Protein AF-A0AAD6TNG4-F1 (afdb_monomer_lite)

Structure (mmCIF, N/CA/C/O backbone):
data_AF-A0AAD6TNG4-F1
#
_entry.id   AF-A0AAD6TNG4-F1
#
loop_
_atom_site.group_PDB
_atom_site.id
_atom_site.type_symbol
_atom_site.label_atom_id
_atom_site.label_alt_id
_atom_site.label_comp_id
_atom_site.label_asym_id
_atom_site.label_entity_id
_atom_site.label_seq_id
_atom_site.pdbx_PDB_ins_code
_atom_site.Cartn_x
_atom_site.Cartn_y
_atom_site.Cartn_z
_atom_site.occupancy
_atom_site.B_iso_or_equiv
_atom_site.auth_seq_id
_atom_site.auth_comp_id
_atom_site.auth_asym_id
_atom_site.auth_atom_id
_atom_site.pdbx_PDB_model_num
ATOM 1 N N . MET A 1 1 ? -16.501 7.389 38.520 1.00 39.22 1 MET A N 1
ATOM 2 C CA . MET A 1 1 ? -16.398 6.886 37.133 1.00 39.22 1 MET A CA 1
ATOM 3 C C . MET A 1 1 ? -14.937 6.951 36.723 1.00 39.22 1 MET A C 1
ATOM 5 O O . MET A 1 1 ? -14.403 8.045 36.620 1.00 39.22 1 MET A O 1
ATOM 9 N N . SER A 1 2 ? -14.264 5.804 36.611 1.00 38.22 2 SER A N 1
ATOM 10 C CA . SER A 1 2 ? -12.860 5.753 36.186 1.00 38.22 2 SER A CA 1
ATOM 11 C C . SER A 1 2 ? -12.826 5.857 34.663 1.00 38.22 2 SER A C 1
ATOM 13 O O . SER A 1 2 ? -13.206 4.913 33.976 1.00 38.22 2 SER A O 1
ATOM 15 N N . VAL A 1 3 ? -12.473 7.031 34.136 1.00 47.00 3 VAL A N 1
ATOM 16 C CA . VAL A 1 3 ? -12.247 7.223 32.699 1.00 47.00 3 VAL A CA 1
ATOM 17 C C . VAL A 1 3 ? -10.827 6.763 32.422 1.00 47.00 3 VAL A C 1
ATOM 19 O O . VAL A 1 3 ? -9.864 7.453 32.756 1.00 47.00 3 VAL A O 1
ATOM 22 N N . THR A 1 4 ? -10.681 5.562 31.875 1.00 55.81 4 THR A N 1
ATOM 23 C CA . THR A 1 4 ? -9.362 5.035 31.530 1.00 55.81 4 THR A CA 1
ATOM 24 C C . THR A 1 4 ? -9.048 5.408 30.084 1.00 55.81 4 THR A C 1
ATOM 26 O O . THR A 1 4 ? -9.765 5.032 29.158 1.00 55.81 4 THR A O 1
ATOM 29 N N . ASN A 1 5 ? -8.004 6.219 29.910 1.00 53.91 5 ASN A N 1
ATOM 30 C CA . ASN A 1 5 ? -7.545 6.701 28.612 1.00 53.91 5 ASN A CA 1
ATOM 31 C C . ASN A 1 5 ? -6.558 5.704 28.007 1.00 53.91 5 ASN A C 1
ATOM 33 O O . ASN A 1 5 ? -5.586 5.328 28.665 1.00 53.91 5 ASN A O 1
ATOM 37 N N . TYR A 1 6 ? -6.767 5.328 26.745 1.00 54.84 6 TYR A N 1
ATOM 38 C CA . TYR A 1 6 ? -5.900 4.376 26.050 1.00 54.84 6 TYR A CA 1
ATOM 39 C C . TYR A 1 6 ? -5.302 4.976 24.780 1.00 54.84 6 TYR A C 1
ATOM 41 O O . TYR A 1 6 ? -5.969 5.683 24.019 1.00 54.84 6 TYR A O 1
ATOM 49 N N . LYS A 1 7 ? -4.022 4.662 24.555 1.00 70.12 7 LYS A N 1
ATOM 50 C CA . LYS A 1 7 ? -3.291 4.938 23.315 1.00 70.12 7 LYS A CA 1
ATOM 51 C C . LYS A 1 7 ? -3.044 3.615 22.614 1.00 70.12 7 LYS A C 1
ATOM 53 O O . LYS A 1 7 ? -2.594 2.662 23.246 1.00 70.12 7 LYS A O 1
ATOM 58 N N . SER A 1 8 ? -3.332 3.562 21.322 1.00 57.72 8 SER A N 1
ATOM 59 C CA . SER A 1 8 ? -3.193 2.341 20.530 1.00 57.72 8 SER A CA 1
ATOM 60 C C . SER A 1 8 ? -2.109 2.529 19.468 1.00 57.72 8 SER A C 1
ATOM 62 O O . SER A 1 8 ? -2.035 3.576 18.827 1.00 57.72 8 SER A O 1
ATOM 64 N N . ALA A 1 9 ? -1.212 1.554 19.325 1.00 58.50 9 ALA A N 1
ATOM 65 C CA . ALA A 1 9 ? -0.099 1.613 18.382 1.00 58.50 9 ALA A CA 1
ATOM 66 C C . ALA A 1 9 ? -0.053 0.337 17.541 1.00 58.50 9 ALA A C 1
ATOM 68 O O . ALA A 1 9 ? -0.145 -0.762 18.086 1.00 58.50 9 ALA A O 1
ATOM 69 N N . ALA A 1 10 ? 0.097 0.483 16.223 1.00 54.69 10 ALA A N 1
ATOM 70 C CA . ALA A 1 10 ? 0.160 -0.649 15.302 1.00 54.69 10 ALA A CA 1
ATOM 71 C C . ALA A 1 10 ? 1.422 -0.636 14.427 1.00 54.69 10 ALA A C 1
ATOM 73 O O . ALA A 1 10 ? 1.763 0.364 13.785 1.00 54.69 10 ALA A O 1
ATOM 74 N N . PHE A 1 11 ? 2.067 -1.801 14.374 1.00 49.06 11 PHE A N 1
ATOM 75 C CA . PHE A 1 11 ? 3.151 -2.171 13.458 1.00 49.06 11 PHE A CA 1
ATOM 76 C C . PHE A 1 11 ? 2.574 -2.704 12.126 1.00 49.06 11 PHE A C 1
ATOM 78 O O . PHE A 1 11 ? 1.352 -2.810 12.024 1.00 49.06 11 PHE A O 1
ATOM 85 N N . PRO A 1 12 ? 3.381 -2.965 11.069 1.00 51.78 12 PRO A N 1
ATOM 86 C CA . PRO A 1 12 ? 2.904 -3.247 9.704 1.00 51.78 12 PRO A CA 1
ATOM 87 C C . PRO A 1 12 ? 1.700 -4.191 9.613 1.00 51.78 12 PRO A C 1
ATOM 89 O O . PRO A 1 12 ? 0.722 -3.835 8.960 1.00 51.78 12 PRO A O 1
ATOM 92 N N . ASP A 1 13 ? 1.719 -5.291 10.361 1.00 55.28 13 ASP A N 1
ATOM 93 C CA . ASP A 1 13 ? 0.676 -6.324 10.335 1.00 55.28 13 ASP A CA 1
ATOM 94 C C . ASP A 1 13 ? -0.583 -5.946 11.138 1.00 55.28 13 ASP A C 1
ATOM 96 O O . ASP A 1 13 ? -1.670 -6.462 10.897 1.00 55.28 13 ASP A O 1
ATOM 100 N N . GLY A 1 14 ? -0.463 -4.996 12.070 1.00 54.69 14 GLY A N 1
ATOM 101 C CA . GLY A 1 14 ? -1.530 -4.555 12.973 1.00 54.69 14 GLY A CA 1
ATOM 102 C C . GLY A 1 14 ? -2.405 -3.412 12.440 1.00 54.69 14 GLY A C 1
ATOM 103 O O . GLY A 1 14 ? -3.406 -3.059 13.060 1.00 54.69 14 GLY A O 1
ATOM 104 N N . ARG A 1 15 ? -2.035 -2.776 11.321 1.00 61.47 15 ARG A N 1
ATOM 105 C CA . ARG A 1 15 ? -2.649 -1.498 10.898 1.00 61.47 15 ARG A CA 1
ATOM 106 C C . ARG A 1 15 ? -4.055 -1.610 10.369 1.00 61.47 15 ARG A C 1
ATOM 108 O O . ARG A 1 15 ? -4.832 -0.700 10.609 1.00 61.47 15 ARG A O 1
ATOM 115 N N . ARG A 1 16 ? -4.386 -2.687 9.657 1.00 65.75 16 ARG A N 1
ATOM 116 C CA . ARG A 1 16 ? -5.765 -2.897 9.191 1.00 65.75 16 ARG A CA 1
ATOM 117 C C . ARG A 1 16 ? -6.718 -3.087 10.363 1.00 65.75 16 ARG A C 1
ATOM 119 O O . ARG A 1 16 ? -7.873 -2.697 10.284 1.00 65.75 16 ARG A O 1
ATOM 126 N N . TYR A 1 17 ? -6.206 -3.629 11.462 1.00 68.50 17 TYR A N 1
ATOM 127 C CA . TYR A 1 17 ? -6.987 -3.869 12.660 1.00 68.50 17 TYR A CA 1
ATOM 128 C C . TYR A 1 17 ? -7.166 -2.611 13.509 1.00 68.50 17 TYR A C 1
ATOM 130 O O . TYR A 1 17 ? -8.167 -2.504 14.201 1.00 68.50 17 TYR A O 1
ATOM 138 N N . LEU A 1 18 ? -6.250 -1.637 13.455 1.00 72.31 18 LEU A N 1
ATOM 139 C CA . LEU A 1 18 ? -6.320 -0.463 14.331 1.00 72.31 18 LEU A CA 1
ATOM 140 C C . LEU A 1 18 ? -7.588 0.394 14.109 1.00 72.31 18 LEU A C 1
ATOM 142 O O . LEU A 1 18 ? -8.253 0.696 15.099 1.00 72.31 18 LEU A O 1
ATOM 146 N N . PRO A 1 19 ? -8.001 0.733 12.868 1.00 68.94 19 PRO A N 1
ATOM 147 C CA . PRO A 1 19 ? -9.277 1.409 12.621 1.00 68.94 19 PRO A CA 1
ATOM 148 C C . PRO A 1 19 ? -10.498 0.548 12.974 1.00 68.94 19 PRO A C 1
ATOM 150 O O . PRO A 1 19 ? -11.510 1.075 13.434 1.00 68.94 19 PRO A O 1
ATOM 153 N N . VAL A 1 20 ? -10.403 -0.777 12.808 1.00 77.88 20 VAL A N 1
ATOM 154 C CA . VAL A 1 20 ? -11.474 -1.722 13.177 1.00 77.88 20 VAL A CA 1
ATOM 155 C C . VAL A 1 20 ? -11.650 -1.772 14.697 1.00 77.88 20 VAL A C 1
ATOM 157 O O . VAL A 1 20 ? -12.762 -1.686 15.200 1.00 77.88 20 VAL A O 1
ATOM 160 N N . PHE A 1 21 ? -10.555 -1.829 15.454 1.00 73.88 21 PHE A N 1
ATOM 161 C CA . PHE A 1 21 ? -10.603 -1.761 16.912 1.00 73.88 21 PHE A CA 1
ATOM 162 C C . PHE A 1 21 ? -11.050 -0.382 17.402 1.00 73.88 21 PHE A C 1
ATOM 164 O O . PHE A 1 21 ? -11.814 -0.301 18.358 1.00 73.88 21 PHE A O 1
ATOM 171 N N . GLY A 1 22 ? -10.630 0.699 16.738 1.00 76.88 22 GLY A N 1
ATOM 172 C CA . GLY A 1 22 ? -11.077 2.052 17.067 1.00 76.88 22 GLY A CA 1
ATOM 173 C C . GLY A 1 22 ? -12.588 2.239 16.903 1.00 76.88 22 GLY A C 1
ATOM 174 O O . GLY A 1 22 ? -13.234 2.766 17.807 1.00 76.88 22 GLY A O 1
ATOM 175 N N . SER A 1 23 ? -13.157 1.754 15.795 1.00 78.88 23 SER A N 1
ATOM 176 C CA . SER A 1 23 ? -14.610 1.780 15.557 1.00 78.88 23 SER A CA 1
ATOM 177 C C . SER A 1 23 ? -15.370 0.866 16.522 1.00 78.88 23 SER A C 1
ATOM 179 O O . SER A 1 23 ? -16.330 1.311 17.142 1.00 78.88 23 SER A O 1
ATOM 181 N N . ALA A 1 24 ? -14.881 -0.353 16.769 1.00 82.44 24 ALA A N 1
ATOM 182 C CA . ALA A 1 24 ? -15.502 -1.263 17.731 1.00 82.44 24 ALA A CA 1
ATOM 183 C C . ALA A 1 24 ? -15.536 -0.695 19.164 1.00 82.44 24 ALA A C 1
ATOM 185 O O . ALA A 1 24 ? -16.533 -0.851 19.865 1.00 82.44 24 ALA A O 1
ATOM 186 N N . ILE A 1 25 ? -14.473 -0.013 19.613 1.00 79.81 25 ILE A N 1
ATOM 187 C CA . ILE A 1 25 ? -14.442 0.653 20.928 1.00 79.81 25 ILE A CA 1
ATOM 188 C C . ILE A 1 25 ? -15.456 1.801 20.977 1.00 79.81 25 ILE A C 1
ATOM 190 O O . ILE A 1 25 ? -16.137 1.971 21.988 1.00 79.81 25 ILE A O 1
ATOM 194 N N . TYR A 1 26 ? -15.581 2.574 19.895 1.00 80.31 26 TYR A N 1
ATOM 195 C CA . TYR A 1 26 ? -16.565 3.651 19.807 1.00 80.31 26 TYR A CA 1
ATOM 196 C C . TYR A 1 26 ? -18.002 3.121 19.930 1.00 80.31 26 TYR A C 1
ATOM 198 O O . TYR A 1 26 ? -18.763 3.616 20.763 1.00 80.31 26 TYR A O 1
ATOM 206 N N . ASP A 1 27 ? -18.343 2.065 19.190 1.00 82.44 27 ASP A N 1
ATOM 207 C CA . ASP A 1 27 ? -19.681 1.463 19.210 1.00 82.44 27 ASP A CA 1
ATOM 208 C C . ASP A 1 27 ? -20.007 0.832 20.573 1.00 82.44 27 ASP A C 1
ATOM 210 O O . ASP A 1 27 ? -21.102 1.003 21.116 1.00 82.44 27 ASP A O 1
ATOM 214 N N . GLN A 1 28 ? -19.033 0.155 21.189 1.00 81.06 28 GLN A N 1
ATOM 215 C CA . GLN A 1 28 ? -19.198 -0.439 22.518 1.00 81.06 28 GLN A CA 1
ATOM 216 C C . GLN A 1 28 ? -19.329 0.614 23.626 1.00 81.06 28 GLN A C 1
ATOM 218 O O . GLN A 1 28 ? -20.045 0.388 24.602 1.00 81.06 28 GLN A O 1
ATOM 223 N N . ASN A 1 29 ? -18.708 1.788 23.482 1.00 81.31 29 ASN A N 1
ATOM 224 C CA . ASN A 1 29 ? -18.866 2.879 24.443 1.00 81.31 29 ASN A CA 1
ATOM 225 C C . ASN A 1 29 ? -20.284 3.459 24.458 1.00 81.31 29 ASN A C 1
ATOM 227 O O . ASN A 1 29 ? -20.754 3.861 25.524 1.00 81.31 29 ASN A O 1
ATOM 231 N N . GLN A 1 30 ? -20.985 3.469 23.320 1.00 81.94 30 GLN A N 1
ATOM 232 C CA . GLN A 1 30 ? -22.391 3.886 23.268 1.00 81.94 30 GLN A CA 1
ATOM 233 C C . GLN A 1 30 ? -23.267 2.937 24.102 1.00 81.94 30 GLN A C 1
ATOM 235 O O . GLN A 1 30 ? -24.056 3.376 24.941 1.00 81.94 30 GLN A O 1
ATOM 240 N N . LEU A 1 31 ? -23.053 1.624 23.955 1.00 82.00 31 LEU A N 1
ATOM 241 C CA . LEU A 1 31 ? -23.753 0.597 24.735 1.00 82.00 31 LEU A CA 1
ATOM 242 C C . LEU A 1 31 ? -23.378 0.637 26.223 1.00 82.00 31 LEU A C 1
ATOM 244 O O . LEU A 1 31 ? -24.245 0.505 27.087 1.00 82.00 31 LEU A O 1
ATOM 248 N N . ALA A 1 32 ? -22.098 0.851 26.537 1.00 78.19 32 ALA A N 1
ATOM 249 C CA . ALA A 1 32 ? -21.618 0.978 27.909 1.00 78.19 32 ALA A CA 1
ATOM 250 C C . ALA A 1 32 ? -22.235 2.195 28.615 1.00 78.19 32 ALA A C 1
ATOM 252 O O . ALA A 1 32 ? -22.666 2.071 29.761 1.00 78.19 32 ALA A O 1
ATOM 253 N N . THR A 1 33 ? -22.361 3.327 27.913 1.00 79.31 33 THR A N 1
ATOM 254 C CA . THR A 1 33 ? -23.016 4.541 28.427 1.00 79.31 33 THR A CA 1
ATOM 255 C C . THR A 1 33 ? -24.492 4.288 28.730 1.00 79.31 33 THR A C 1
ATOM 257 O O . THR A 1 33 ? -24.958 4.629 29.816 1.00 79.31 33 THR A O 1
ATOM 260 N N . ALA A 1 34 ? -25.208 3.607 27.828 1.00 78.56 34 ALA A N 1
ATOM 261 C CA . ALA A 1 34 ? -26.607 3.228 28.041 1.00 78.56 34 ALA A CA 1
ATOM 262 C C . ALA A 1 34 ? -26.803 2.275 29.238 1.00 78.56 34 ALA A C 1
ATOM 264 O O . ALA A 1 34 ? -27.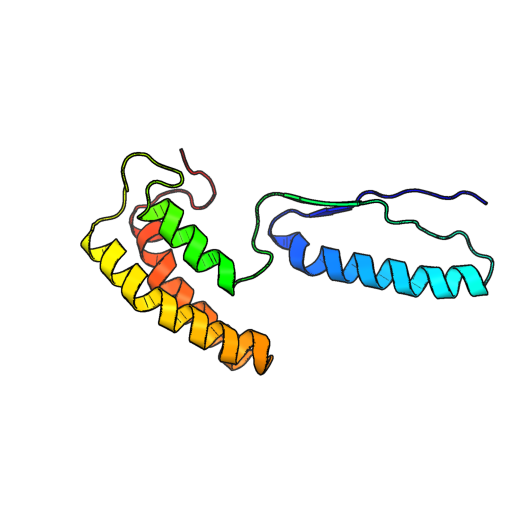853 2.280 29.873 1.00 78.56 34 ALA A O 1
ATOM 265 N N . GLN A 1 35 ? -25.789 1.470 29.565 1.00 83.06 35 GLN A N 1
ATOM 266 C CA . GLN A 1 35 ? -25.809 0.509 30.673 1.00 83.06 35 GLN A CA 1
ATOM 267 C C . GLN A 1 35 ? -25.146 1.039 31.959 1.00 83.06 35 GLN A C 1
ATOM 269 O O . GLN A 1 35 ? -24.972 0.276 32.909 1.00 83.06 35 GLN A O 1
ATOM 274 N N . GLY A 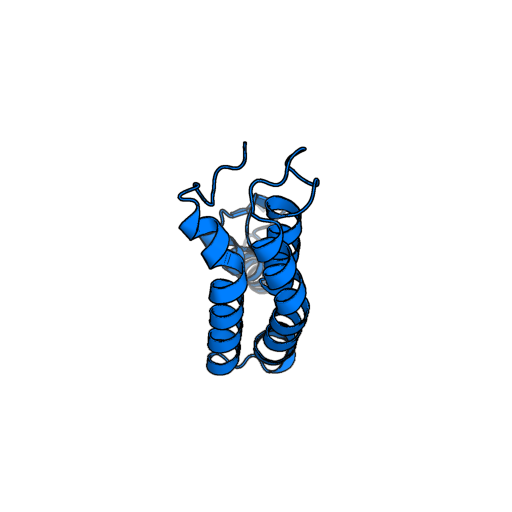1 36 ? -24.733 2.313 31.998 1.00 78.94 36 GLY A N 1
ATOM 275 C CA . GLY A 1 36 ? -24.045 2.913 33.150 1.00 78.94 36 GLY A CA 1
ATOM 276 C C . GLY A 1 36 ? -22.671 2.300 33.466 1.00 78.94 36 GLY A C 1
ATOM 277 O O . GLY A 1 36 ? -22.166 2.447 34.580 1.00 78.94 36 GLY A O 1
ATOM 278 N N . ARG A 1 37 ? -22.065 1.589 32.508 1.00 77.94 37 ARG A N 1
ATOM 279 C CA . ARG A 1 37 ? -20.736 0.969 32.617 1.00 77.94 37 ARG A CA 1
ATOM 280 C C . ARG A 1 37 ? -19.636 1.985 32.269 1.00 77.94 37 ARG A C 1
ATOM 282 O O . ARG A 1 37 ? -19.885 2.924 31.515 1.00 77.94 37 ARG A O 1
ATOM 289 N N . PRO A 1 38 ? -18.409 1.825 32.797 1.00 74.75 38 PRO A N 1
ATOM 290 C CA . PRO A 1 38 ? -17.298 2.716 32.468 1.00 74.75 38 PRO A CA 1
ATOM 291 C C . PRO A 1 38 ? -16.931 2.638 30.977 1.00 74.75 38 PRO A C 1
ATOM 293 O O . PRO A 1 38 ? -16.803 1.550 30.419 1.00 74.75 38 PRO A O 1
ATOM 296 N N . THR A 1 39 ? -16.747 3.800 30.348 1.00 72.25 39 THR A N 1
ATOM 297 C CA . THR A 1 39 ? -16.370 3.945 28.934 1.00 72.25 39 THR A CA 1
ATOM 298 C C . THR A 1 39 ? -14.853 3.974 28.750 1.00 72.25 39 THR A C 1
ATOM 300 O O . THR A 1 39 ? -14.134 4.576 29.551 1.00 72.25 39 THR A O 1
ATOM 303 N N . LEU A 1 40 ? -14.372 3.403 27.649 1.00 73.06 40 LEU A N 1
ATOM 304 C CA . LEU A 1 40 ? -12.964 3.381 27.255 1.00 73.06 40 LEU A CA 1
ATOM 305 C C . LEU A 1 40 ? -12.693 4.489 26.230 1.00 73.06 40 LEU A C 1
ATOM 307 O O . LEU A 1 40 ? -12.956 4.314 25.042 1.00 73.06 40 LEU A O 1
ATOM 311 N N . ILE A 1 41 ? -12.166 5.640 26.653 1.00 69.19 41 ILE A N 1
ATOM 312 C CA . ILE A 1 41 ? -11.903 6.745 25.719 1.00 69.19 41 ILE A CA 1
ATOM 313 C C . ILE A 1 41 ? -10.566 6.506 25.006 1.00 69.19 41 ILE A C 1
ATOM 315 O O . ILE A 1 41 ? -9.489 6.556 25.609 1.00 69.19 41 ILE A O 1
ATOM 319 N N . LEU A 1 42 ? -10.640 6.250 23.698 1.00 63.53 42 LEU A N 1
ATOM 320 C CA . LEU A 1 42 ? -9.472 6.172 22.825 1.00 63.53 42 LEU A CA 1
ATOM 321 C C . LEU A 1 42 ? -8.995 7.599 22.518 1.00 63.53 42 LEU A C 1
ATOM 323 O O . LEU A 1 42 ? -9.649 8.325 21.774 1.00 63.53 42 LEU A O 1
ATOM 327 N N . GLN A 1 43 ? -7.874 8.025 23.105 1.00 72.19 43 GLN A N 1
ATOM 328 C CA . GLN A 1 43 ? -7.368 9.393 22.913 1.00 72.19 43 GLN A CA 1
ATOM 329 C C . GLN A 1 43 ? -6.584 9.553 21.612 1.00 72.19 43 GLN A C 1
ATOM 331 O O . GLN A 1 43 ? -6.658 10.593 20.962 1.00 72.19 43 GLN A O 1
ATOM 336 N N . SER A 1 44 ? -5.784 8.550 21.250 1.00 64.25 44 SER A N 1
ATOM 337 C CA . SER A 1 44 ? -4.984 8.600 20.031 1.00 64.25 44 SER A CA 1
ATOM 338 C C . SER A 1 44 ? -4.608 7.214 19.515 1.00 64.25 44 SER A C 1
ATOM 340 O O . SER A 1 44 ? -4.479 6.241 20.267 1.00 64.25 44 SER A O 1
ATOM 342 N N . ALA A 1 45 ? -4.417 7.150 18.198 1.00 64.12 45 ALA A N 1
ATOM 343 C CA . ALA A 1 45 ? -3.929 5.989 17.474 1.00 64.12 45 ALA A CA 1
ATOM 344 C C . ALA A 1 45 ? -2.637 6.374 16.740 1.00 64.12 45 ALA A C 1
ATOM 346 O O . ALA A 1 45 ? -2.613 7.339 15.977 1.00 64.12 45 ALA A O 1
ATOM 347 N N . ILE A 1 46 ? -1.553 5.638 16.985 1.00 65.75 46 ILE A N 1
ATOM 348 C CA . ILE A 1 46 ? -0.254 5.849 16.344 1.00 65.75 46 ILE A CA 1
ATOM 349 C C . ILE A 1 46 ? -0.013 4.725 15.337 1.00 65.75 46 ILE A C 1
ATOM 351 O O . ILE A 1 46 ? 0.065 3.544 15.679 1.00 65.75 46 ILE A O 1
ATOM 355 N N . ILE A 1 47 ? 0.153 5.108 14.075 1.00 57.97 47 ILE A N 1
ATOM 356 C CA . ILE A 1 47 ? 0.392 4.198 12.956 1.00 57.97 47 ILE A CA 1
ATOM 357 C C . ILE A 1 47 ? 1.823 4.443 12.448 1.00 57.97 47 ILE A C 1
ATOM 359 O O . ILE A 1 47 ? 2.051 5.281 11.585 1.00 57.97 47 ILE A O 1
ATOM 363 N N . GLY A 1 48 ? 2.828 3.729 12.973 1.00 49.19 48 GLY A N 1
ATOM 364 C CA . GLY A 1 48 ? 4.246 4.001 12.640 1.00 49.19 48 GLY A CA 1
ATOM 365 C C . GLY A 1 48 ? 4.825 3.124 11.522 1.00 49.19 48 GLY A C 1
ATOM 366 O O . GLY A 1 48 ? 4.923 1.933 11.748 1.00 49.19 48 GLY A O 1
ATOM 367 N N . ARG A 1 49 ? 5.191 3.663 10.343 1.00 53.94 49 ARG A N 1
ATOM 368 C CA . ARG A 1 49 ? 5.745 2.972 9.136 1.00 53.94 49 ARG A CA 1
ATOM 369 C C . ARG A 1 49 ? 5.028 1.694 8.677 1.00 53.94 49 ARG A C 1
ATOM 371 O O . ARG A 1 49 ? 5.465 0.580 8.960 1.00 53.94 49 ARG A O 1
ATOM 378 N N . GLY A 1 50 ? 3.967 1.839 7.891 1.00 49.47 50 GLY A N 1
ATOM 379 C CA . GLY A 1 50 ? 3.446 0.720 7.111 1.00 49.47 50 GLY A CA 1
ATOM 380 C C . GLY A 1 50 ? 2.191 1.050 6.322 1.00 49.47 50 GLY A C 1
ATOM 381 O O . GLY A 1 50 ? 1.733 2.187 6.306 1.00 49.47 50 GLY A O 1
ATOM 382 N N . ILE A 1 51 ? 1.705 0.033 5.623 1.00 56.16 51 ILE A N 1
ATOM 383 C CA . ILE A 1 51 ? 0.783 0.136 4.495 1.00 56.16 51 ILE A CA 1
ATOM 384 C C . ILE A 1 51 ? -0.639 0.365 5.020 1.00 56.16 51 ILE A C 1
ATOM 386 O O . ILE A 1 51 ? -1.301 -0.581 5.441 1.00 56.16 51 ILE A O 1
ATOM 390 N N . THR A 1 52 ? -1.100 1.615 5.045 1.00 57.88 52 THR A N 1
ATOM 391 C CA . THR A 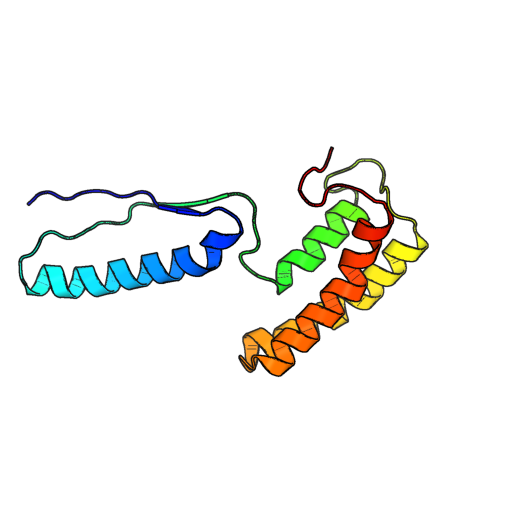1 52 ? -2.509 1.955 5.324 1.00 57.88 52 THR A CA 1
ATOM 392 C C . THR A 1 52 ? -3.380 1.822 4.082 1.00 57.88 52 THR A C 1
ATOM 394 O O . THR A 1 52 ? -4.542 1.452 4.195 1.00 57.88 52 THR A O 1
ATOM 397 N N . ASP A 1 53 ? -2.798 2.050 2.907 1.00 62.38 53 ASP A N 1
ATOM 398 C CA . ASP A 1 53 ? -3.444 1.868 1.616 1.00 62.38 53 ASP A CA 1
ATOM 399 C C . ASP A 1 53 ? -2.440 1.276 0.614 1.00 62.38 53 ASP A C 1
ATOM 401 O O . ASP A 1 53 ? -1.298 1.726 0.498 1.00 62.38 53 ASP A O 1
ATOM 405 N N . ILE A 1 54 ? -2.865 0.227 -0.090 1.00 65.56 54 ILE A N 1
ATOM 406 C CA . ILE A 1 54 ? -2.060 -0.430 -1.123 1.00 65.56 54 ILE A CA 1
ATOM 407 C C . ILE A 1 54 ? -1.879 0.514 -2.323 1.00 65.56 54 ILE A C 1
ATOM 409 O O . ILE A 1 54 ? -0.829 0.491 -2.964 1.00 65.56 54 ILE A O 1
ATOM 413 N N . SER A 1 55 ? -2.861 1.378 -2.605 1.00 65.75 55 SER A N 1
ATOM 414 C CA . SER A 1 55 ? -2.831 2.266 -3.772 1.00 65.75 55 SER A CA 1
ATOM 415 C C . SER A 1 55 ? -1.711 3.316 -3.690 1.00 65.75 55 SER A C 1
ATOM 417 O O . SER A 1 55 ? -1.091 3.643 -4.701 1.00 65.75 55 SER A O 1
ATOM 419 N N . THR A 1 56 ? -1.392 3.788 -2.481 1.00 71.62 56 THR A N 1
ATOM 420 C CA . THR A 1 56 ? -0.362 4.812 -2.222 1.00 71.62 56 THR A CA 1
ATOM 421 C C . THR A 1 56 ? 1.011 4.225 -1.900 1.00 71.62 56 THR A C 1
ATOM 423 O O . THR A 1 56 ? 2.029 4.907 -2.035 1.00 71.62 56 THR A O 1
ATOM 426 N N . LEU A 1 57 ? 1.070 2.938 -1.550 1.00 74.12 57 LEU A N 1
ATOM 427 C CA . LEU A 1 57 ? 2.318 2.226 -1.285 1.00 74.12 57 LEU A CA 1
ATOM 428 C C . LEU A 1 57 ? 3.235 2.165 -2.510 1.00 74.12 57 LEU A C 1
ATOM 430 O O . LEU A 1 57 ? 4.441 2.384 -2.407 1.00 74.12 57 LEU A O 1
ATOM 434 N N . TYR A 1 58 ? 2.667 1.805 -3.656 1.00 76.69 58 TYR A N 1
ATOM 435 C CA . TYR A 1 58 ? 3.412 1.567 -4.886 1.00 76.69 58 TYR A CA 1
ATOM 436 C C . TYR A 1 58 ? 4.052 2.842 -5.469 1.00 76.69 58 TYR A C 1
ATOM 438 O O . TYR A 1 58 ? 5.238 2.783 -5.804 1.00 76.69 58 TYR A O 1
ATOM 446 N N . PRO A 1 59 ? 3.354 3.997 -5.516 1.00 77.81 59 PRO A N 1
ATOM 447 C CA . PRO A 1 59 ? 3.969 5.294 -5.810 1.00 77.81 59 PRO A CA 1
ATOM 448 C C . PRO A 1 59 ? 5.131 5.623 -4.873 1.00 77.81 59 PRO A C 1
ATOM 450 O O . PRO A 1 59 ? 6.236 5.886 -5.342 1.00 77.81 59 PRO A O 1
ATOM 453 N N . GLY A 1 60 ? 4.926 5.494 -3.556 1.00 76.38 60 GLY A N 1
ATOM 454 C CA . GLY A 1 60 ? 5.987 5.753 -2.582 1.00 76.38 60 GLY A CA 1
ATOM 455 C C . GLY A 1 60 ? 7.202 4.844 -2.780 1.00 76.38 60 GLY A C 1
ATOM 456 O O . GLY A 1 60 ? 8.337 5.287 -2.660 1.00 76.38 60 GLY A O 1
ATOM 457 N N . ARG A 1 61 ? 6.998 3.576 -3.154 1.00 76.06 61 ARG A N 1
ATOM 458 C CA . ARG A 1 61 ? 8.095 2.649 -3.466 1.00 76.06 61 ARG A CA 1
ATOM 459 C C . ARG A 1 61 ? 8.884 3.080 -4.704 1.00 76.06 61 ARG A C 1
ATOM 461 O O . ARG A 1 61 ? 10.111 3.057 -4.666 1.00 76.06 61 ARG A O 1
ATOM 468 N N . TYR A 1 62 ? 8.205 3.509 -5.766 1.00 78.12 62 TYR A N 1
ATOM 469 C CA . TYR A 1 62 ? 8.865 4.058 -6.951 1.00 78.12 62 TYR A CA 1
ATOM 470 C C . TYR A 1 62 ? 9.712 5.296 -6.607 1.00 78.12 62 TYR A C 1
ATOM 472 O O . TYR A 1 62 ? 10.871 5.370 -7.015 1.00 78.12 62 TYR A O 1
ATOM 480 N N . ASP A 1 63 ? 9.185 6.219 -5.800 1.00 77.81 63 ASP A N 1
ATOM 481 C CA . ASP A 1 63 ? 9.896 7.450 -5.424 1.00 77.81 63 ASP A CA 1
ATOM 482 C C . ASP A 1 63 ? 11.151 7.190 -4.576 1.00 77.81 63 ASP A C 1
ATOM 484 O O . ASP A 1 63 ? 12.120 7.946 -4.643 1.00 77.81 63 ASP A O 1
ATOM 488 N N . ILE A 1 64 ? 11.162 6.103 -3.803 1.00 75.81 64 ILE A N 1
ATOM 489 C CA . ILE A 1 64 ? 12.310 5.696 -2.985 1.00 75.81 64 ILE A CA 1
ATOM 490 C C . ILE A 1 64 ? 13.354 4.916 -3.803 1.00 75.81 64 ILE A C 1
ATOM 492 O O . ILE A 1 64 ? 14.554 5.048 -3.563 1.00 75.81 64 ILE A O 1
ATOM 496 N N . GLU A 1 65 ? 12.920 4.071 -4.742 1.00 75.06 65 GLU A N 1
ATOM 497 C CA . GLU A 1 65 ? 13.815 3.221 -5.542 1.00 75.06 65 GLU A CA 1
ATOM 498 C C . GLU A 1 65 ? 14.441 3.951 -6.737 1.00 75.06 65 GLU A C 1
ATOM 500 O O . GLU A 1 65 ? 15.606 3.720 -7.073 1.00 75.06 65 GLU A O 1
ATOM 505 N N . CYS A 1 66 ? 13.654 4.813 -7.377 1.00 76.94 66 CYS A N 1
ATOM 506 C CA . CYS A 1 66 ? 13.977 5.477 -8.637 1.00 76.94 66 CYS A CA 1
ATOM 507 C C . CYS A 1 66 ? 14.013 7.002 -8.530 1.00 76.94 66 CYS A C 1
ATOM 509 O O . CYS A 1 66 ? 14.576 7.659 -9.406 1.00 76.94 66 CYS A O 1
ATOM 511 N N . GLY A 1 67 ? 13.393 7.568 -7.494 1.00 72.50 67 GLY A N 1
ATOM 512 C CA . GLY A 1 67 ? 13.452 8.993 -7.206 1.00 72.50 67 GLY A CA 1
ATOM 513 C C . GLY A 1 67 ? 14.628 9.361 -6.304 1.00 72.50 67 GLY A C 1
ATOM 514 O O . GLY A 1 67 ? 15.418 8.523 -5.874 1.00 72.50 67 GLY A O 1
ATOM 515 N N . THR A 1 68 ? 14.720 10.654 -6.006 1.00 64.00 68 THR A N 1
ATOM 516 C CA . THR A 1 68 ? 15.702 11.223 -5.073 1.00 64.00 68 THR A CA 1
ATOM 517 C C . THR A 1 68 ? 15.120 11.465 -3.677 1.00 64.00 68 THR A C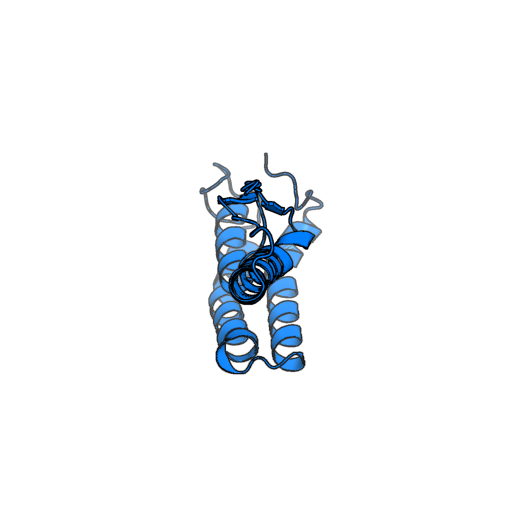 1
ATOM 519 O O . THR A 1 68 ? 15.759 12.093 -2.836 1.00 64.00 68 THR A O 1
ATOM 522 N N . ALA A 1 69 ? 13.898 10.981 -3.417 1.00 60.38 69 ALA A N 1
ATOM 523 C CA . ALA A 1 69 ? 13.132 11.313 -2.216 1.00 60.38 69 ALA A CA 1
ATOM 524 C C . ALA A 1 69 ? 13.741 10.751 -0.920 1.00 60.38 69 ALA A C 1
ATOM 526 O O . ALA A 1 69 ? 13.562 11.340 0.143 1.00 60.38 69 ALA A O 1
ATOM 527 N N . ALA A 1 70 ? 14.468 9.633 -0.996 1.00 57.88 70 ALA A N 1
ATOM 528 C CA . ALA A 1 70 ? 15.203 9.078 0.146 1.00 57.88 70 ALA A CA 1
ATOM 529 C C . ALA A 1 70 ? 16.698 8.880 -0.099 1.00 57.88 70 ALA A C 1
ATOM 531 O O . ALA A 1 70 ? 17.453 8.776 0.862 1.00 57.88 70 ALA A O 1
ATOM 532 N N . LEU A 1 71 ? 17.144 8.813 -1.354 1.00 61.03 71 LEU A N 1
ATOM 533 C CA . LEU A 1 71 ? 18.534 8.538 -1.705 1.00 61.03 71 LEU A CA 1
ATOM 534 C C . LEU A 1 71 ? 18.989 9.518 -2.785 1.00 61.03 71 LEU A C 1
ATOM 536 O O . LEU A 1 71 ? 18.307 9.693 -3.786 1.00 61.03 71 LEU A O 1
ATOM 540 N N . ALA A 1 72 ? 20.161 10.132 -2.608 1.00 57.47 72 ALA A N 1
ATOM 541 C CA . ALA A 1 72 ? 20.717 11.074 -3.584 1.00 57.47 72 ALA A CA 1
ATOM 542 C C . ALA A 1 72 ? 21.073 10.412 -4.931 1.00 57.47 72 ALA A C 1
ATOM 544 O O . ALA A 1 72 ? 21.127 11.087 -5.955 1.00 57.47 72 ALA A O 1
ATOM 545 N N . VAL A 1 73 ? 21.297 9.092 -4.934 1.00 62.69 73 VAL A N 1
ATOM 546 C CA . VAL A 1 73 ? 21.567 8.298 -6.136 1.00 62.69 73 VAL A CA 1
ATOM 547 C C . VAL A 1 73 ? 20.583 7.125 -6.188 1.00 62.69 73 VAL A C 1
ATOM 549 O O . VAL A 1 73 ? 20.601 6.289 -5.275 1.00 62.69 73 VAL A O 1
ATOM 552 N N . PRO A 1 74 ? 19.743 7.030 -7.237 1.00 67.12 74 PRO A N 1
ATOM 553 C CA . PRO A 1 74 ? 18.904 5.862 -7.470 1.00 67.12 74 PRO A CA 1
ATOM 554 C C . PRO A 1 74 ? 19.785 4.621 -7.614 1.00 67.12 74 PRO A C 1
ATOM 556 O O . PRO A 1 74 ? 20.736 4.611 -8.394 1.00 67.12 74 PRO A O 1
ATOM 559 N N . PHE A 1 75 ? 19.484 3.565 -6.863 1.00 71.31 75 PHE A N 1
ATOM 560 C CA . PHE A 1 75 ? 20.253 2.316 -6.934 1.00 71.31 75 PHE A CA 1
ATOM 561 C C . PHE A 1 75 ? 19.677 1.322 -7.949 1.00 71.31 75 PHE A C 1
ATOM 563 O O . PHE A 1 75 ? 20.294 0.293 -8.214 1.00 71.31 75 PHE A O 1
ATOM 570 N N . GLN A 1 76 ? 18.489 1.596 -8.490 1.00 72.69 76 GLN A N 1
ATOM 571 C CA . GLN A 1 76 ? 17.896 0.800 -9.557 1.00 72.69 76 GLN A CA 1
ATOM 572 C C . GLN A 1 76 ? 18.441 1.206 -10.927 1.00 72.69 76 GLN A C 1
ATOM 574 O O . GLN A 1 76 ? 18.746 2.371 -11.182 1.00 72.69 76 GLN A O 1
ATOM 579 N N . ALA A 1 77 ? 18.514 0.239 -11.844 1.00 78.94 77 ALA A N 1
ATOM 580 C CA . ALA A 1 77 ? 18.828 0.523 -13.238 1.00 78.94 77 ALA A CA 1
ATOM 581 C C . ALA A 1 77 ? 17.731 1.397 -13.873 1.00 78.94 77 ALA A C 1
ATOM 583 O O . ALA A 1 77 ? 16.539 1.192 -13.636 1.00 78.94 77 ALA A O 1
ATOM 584 N N . ILE A 1 78 ? 18.126 2.331 -14.743 1.00 78.31 78 ILE A N 1
ATOM 585 C CA . ILE A 1 78 ? 17.200 3.251 -15.427 1.00 78.31 78 ILE A CA 1
ATOM 586 C C . ILE A 1 78 ? 16.120 2.478 -16.202 1.00 78.31 78 ILE A C 1
ATOM 588 O O . ILE A 1 78 ? 14.949 2.851 -16.171 1.00 78.31 78 ILE A O 1
ATOM 592 N N . SER A 1 79 ? 16.485 1.362 -16.842 1.00 80.31 79 SER A N 1
ATOM 593 C CA . SER A 1 79 ? 15.548 0.483 -17.557 1.00 80.31 79 SER A CA 1
ATOM 594 C C . SER A 1 79 ? 14.452 -0.076 -16.644 1.00 80.31 79 SER A C 1
ATOM 596 O O . SER A 1 79 ? 13.281 -0.125 -17.027 1.00 80.31 79 SER A O 1
ATOM 598 N N . THR A 1 80 ? 14.811 -0.433 -15.413 1.00 82.38 80 THR A N 1
ATOM 599 C CA . THR A 1 80 ? 13.881 -0.894 -14.382 1.00 82.38 80 THR A CA 1
ATOM 600 C C . THR A 1 80 ? 12.956 0.232 -13.938 1.00 82.38 80 THR A C 1
ATOM 602 O O . THR A 1 80 ? 11.744 0.041 -13.892 1.00 82.38 80 THR A O 1
ATOM 605 N N . CYS A 1 81 ? 13.493 1.429 -13.707 1.00 81.94 81 CYS A N 1
ATOM 606 C CA . CYS A 1 81 ? 12.696 2.592 -13.321 1.00 81.94 81 CYS A CA 1
ATOM 607 C C . CYS A 1 81 ? 11.680 3.005 -14.389 1.00 81.94 81 CYS A C 1
ATOM 609 O O . CYS A 1 81 ? 10.531 3.304 -14.067 1.00 81.94 81 CYS A O 1
ATOM 611 N N . VAL A 1 82 ? 12.056 2.960 -15.670 1.00 86.00 82 VAL A N 1
ATOM 612 C CA . VAL A 1 82 ? 11.128 3.225 -16.780 1.00 86.00 82 VAL A CA 1
ATOM 613 C C . VAL A 1 82 ? 10.007 2.182 -16.816 1.00 86.00 82 VAL A C 1
ATOM 615 O O . VAL A 1 82 ? 8.838 2.546 -16.961 1.00 86.00 82 VAL A O 1
ATOM 618 N N . ARG A 1 83 ? 10.335 0.898 -16.619 1.00 85.31 83 ARG A N 1
ATOM 619 C CA . ARG A 1 83 ? 9.338 -0.181 -16.556 1.00 85.31 83 ARG A CA 1
ATOM 620 C C . ARG A 1 83 ? 8.381 -0.004 -15.376 1.00 85.31 83 ARG A C 1
ATOM 622 O O . ARG A 1 83 ? 7.169 -0.085 -15.566 1.00 85.31 83 ARG A O 1
ATOM 629 N N . MET A 1 84 ? 8.908 0.309 -14.193 1.00 83.25 84 MET A N 1
ATOM 630 C CA . MET A 1 84 ? 8.101 0.583 -13.002 1.00 83.25 84 MET A CA 1
ATOM 631 C C . MET A 1 84 ? 7.164 1.773 -13.233 1.00 83.25 84 MET A C 1
ATOM 633 O O . MET A 1 84 ? 5.967 1.661 -12.982 1.00 83.25 84 MET A O 1
ATOM 637 N N . LYS A 1 85 ? 7.670 2.879 -13.796 1.00 85.56 85 LYS A N 1
ATOM 638 C CA . LYS A 1 85 ? 6.868 4.074 -14.105 1.00 85.56 85 LYS A CA 1
ATOM 639 C C . LYS A 1 85 ? 5.746 3.786 -15.105 1.00 85.56 85 LYS A C 1
ATOM 641 O O . LYS A 1 85 ? 4.646 4.307 -14.951 1.00 85.56 85 LYS A O 1
ATOM 646 N N . ALA A 1 86 ? 5.999 2.947 -16.110 1.00 87.12 86 ALA A N 1
ATOM 647 C CA . ALA A 1 86 ? 4.987 2.546 -17.088 1.00 87.12 86 ALA A CA 1
ATOM 648 C C . ALA A 1 86 ? 3.908 1.623 -16.485 1.00 87.12 86 ALA A C 1
ATOM 650 O O . ALA A 1 86 ? 2.738 1.702 -16.866 1.00 87.12 86 ALA A O 1
ATOM 651 N N . ALA A 1 87 ? 4.286 0.758 -15.540 1.00 86.44 87 ALA A N 1
ATOM 652 C CA . ALA A 1 87 ? 3.373 -0.163 -14.866 1.00 86.44 87 ALA A CA 1
ATOM 653 C C . ALA A 1 87 ? 2.558 0.502 -13.739 1.00 86.44 87 ALA A C 1
ATOM 655 O O . ALA A 1 87 ? 1.434 0.077 -13.470 1.00 86.44 87 ALA A O 1
ATOM 656 N N . LEU A 1 88 ? 3.083 1.561 -13.116 1.00 85.75 88 LEU A N 1
ATOM 657 C CA . LEU A 1 88 ? 2.478 2.249 -11.972 1.00 85.75 88 LEU A CA 1
ATOM 658 C C . LEU A 1 88 ? 1.021 2.710 -12.190 1.00 85.75 88 LEU A C 1
ATOM 660 O O . LEU A 1 88 ? 0.162 2.310 -11.401 1.00 85.75 88 LEU A O 1
ATOM 664 N N . PRO A 1 89 ? 0.676 3.470 -13.253 1.00 87.00 89 PRO A N 1
ATOM 665 C CA . PRO A 1 89 ? -0.704 3.913 -13.455 1.00 87.00 89 PRO A CA 1
ATOM 666 C C . PRO A 1 89 ? -1.659 2.742 -13.727 1.00 87.00 89 PRO A C 1
ATOM 668 O O . PRO A 1 89 ? -2.830 2.799 -13.359 1.00 87.00 89 PRO A O 1
ATOM 671 N N . ARG A 1 90 ? -1.166 1.655 -14.340 1.00 86.19 90 ARG A N 1
ATOM 672 C CA . ARG A 1 90 ? -1.960 0.437 -14.570 1.00 86.19 90 ARG A CA 1
ATOM 673 C C . ARG A 1 90 ? -2.240 -0.286 -13.261 1.00 86.19 90 ARG A C 1
ATOM 675 O O . ARG A 1 90 ? -3.379 -0.654 -13.010 1.00 86.19 90 ARG A O 1
ATOM 682 N N . CYS A 1 91 ? -1.218 -0.434 -12.425 1.00 85.88 91 CYS A N 1
ATOM 683 C CA . CYS A 1 91 ? -1.344 -0.997 -11.089 1.00 85.88 91 CYS A CA 1
ATOM 684 C C . CYS A 1 91 ? -2.381 -0.229 -10.254 1.00 85.88 91 CYS A C 1
ATOM 686 O O . CYS A 1 91 ? -3.316 -0.827 -9.728 1.00 85.88 91 CYS A O 1
ATOM 688 N N . GLN A 1 92 ? -2.270 1.101 -10.200 1.00 86.44 92 GLN A N 1
ATOM 689 C CA . GLN A 1 92 ? -3.172 1.931 -9.403 1.00 86.44 92 GLN A CA 1
ATOM 690 C C . GLN A 1 92 ? -4.615 1.871 -9.916 1.00 86.44 92 GLN A C 1
ATOM 692 O O . GLN A 1 92 ? -5.543 1.735 -9.125 1.00 86.44 92 GLN A O 1
ATOM 697 N N . LYS A 1 93 ? -4.813 1.876 -11.241 1.00 86.88 93 LYS A N 1
ATOM 698 C CA . LYS A 1 93 ? -6.143 1.710 -11.836 1.00 86.88 93 LYS A CA 1
ATOM 699 C C . LYS A 1 93 ? -6.759 0.348 -11.501 1.00 86.88 93 LYS A C 1
ATOM 701 O O . LYS A 1 93 ? -7.926 0.296 -11.125 1.00 86.88 93 LYS A O 1
ATOM 706 N N . SER A 1 94 ? -5.991 -0.736 -11.610 1.00 84.88 94 SER A N 1
ATOM 707 C CA . SER A 1 94 ? -6.474 -2.088 -11.299 1.00 84.88 94 SER A CA 1
ATOM 708 C C . SER A 1 94 ? -6.791 -2.267 -9.814 1.00 84.88 94 SER A C 1
ATOM 710 O O . SER A 1 94 ? -7.784 -2.904 -9.478 1.00 84.88 94 SER A O 1
ATOM 712 N N . LEU A 1 95 ? -5.983 -1.683 -8.923 1.00 83.81 95 LEU A N 1
ATOM 713 C CA . LEU A 1 95 ? -6.256 -1.683 -7.485 1.00 83.81 95 LEU A CA 1
ATOM 714 C C . LEU A 1 95 ? -7.502 -0.869 -7.145 1.00 83.81 95 LEU A C 1
ATOM 716 O O . LEU A 1 95 ? -8.322 -1.331 -6.359 1.00 83.81 95 LEU A O 1
ATOM 720 N N . ASN A 1 96 ? -7.677 0.306 -7.750 1.00 82.94 96 ASN A N 1
ATOM 721 C CA . ASN A 1 96 ? -8.865 1.123 -7.514 1.00 82.94 96 ASN A CA 1
ATOM 722 C C . ASN A 1 96 ? -10.132 0.382 -7.960 1.00 82.94 96 ASN A C 1
ATOM 724 O O . ASN A 1 96 ? -11.053 0.225 -7.164 1.00 82.94 96 ASN A O 1
ATOM 728 N N . ALA A 1 97 ? -10.136 -0.163 -9.178 1.00 83.25 97 ALA A N 1
ATOM 729 C CA . ALA A 1 97 ? -11.288 -0.890 -9.705 1.00 83.25 97 ALA A CA 1
ATOM 730 C C . ALA A 1 97 ? -11.595 -2.173 -8.906 1.00 83.25 97 ALA A C 1
ATOM 732 O O . ALA A 1 97 ? -12.744 -2.422 -8.552 1.00 83.25 97 ALA A O 1
ATOM 733 N N . GLY A 1 98 ? -10.573 -2.979 -8.591 1.00 80.31 98 GLY A N 1
ATOM 734 C CA . GLY A 1 98 ? -10.757 -4.286 -7.952 1.00 80.31 98 GLY A CA 1
ATOM 735 C C . GLY A 1 98 ? -10.895 -4.245 -6.427 1.00 80.31 98 GLY A C 1
ATOM 736 O O . GLY A 1 98 ? -11.700 -4.982 -5.866 1.00 80.31 98 GLY A O 1
ATOM 737 N N . CYS A 1 99 ? -10.121 -3.396 -5.743 1.00 76.50 99 CYS A N 1
ATOM 738 C CA . CYS A 1 99 ? -10.062 -3.359 -4.278 1.00 76.50 99 CYS A CA 1
ATOM 739 C C . CYS A 1 99 ? -10.911 -2.247 -3.646 1.00 76.50 99 CYS A C 1
ATOM 741 O O . CYS A 1 99 ? -11.390 -2.447 -2.534 1.00 76.50 99 CYS A O 1
ATOM 743 N N . ILE A 1 100 ? -11.048 -1.080 -4.293 1.00 77.75 100 ILE A N 1
ATOM 744 C CA . ILE A 1 100 ? -11.694 0.106 -3.692 1.00 77.75 100 ILE A CA 1
ATOM 745 C C . ILE A 1 100 ? -13.142 0.254 -4.160 1.00 77.75 100 ILE A C 1
ATOM 747 O O . ILE A 1 100 ? -14.014 0.544 -3.350 1.00 77.75 100 ILE A O 1
ATOM 751 N N . GLU A 1 101 ? -13.405 0.065 -5.452 1.00 80.06 101 GLU A N 1
ATOM 752 C CA . GLU A 1 101 ? -14.747 0.253 -6.015 1.00 80.06 101 GLU A CA 1
ATOM 753 C C . GLU A 1 101 ? -15.606 -1.013 -5.900 1.00 80.06 101 GLU A C 1
ATOM 755 O O . GLU A 1 101 ? -16.757 -0.934 -5.478 1.00 80.06 101 GLU A O 1
ATOM 760 N N . GLN A 1 102 ? -15.058 -2.183 -6.252 1.00 79.38 102 GLN A N 1
ATOM 761 C CA . GLN A 1 102 ? -15.816 -3.445 -6.268 1.00 79.38 102 GLN A CA 1
ATOM 762 C C . GLN A 1 102 ? -15.668 -4.303 -5.007 1.00 79.38 102 GLN A C 1
ATOM 764 O O . GLN A 1 102 ? -16.490 -5.192 -4.798 1.00 79.38 102 GLN A O 1
ATOM 769 N N . PHE A 1 103 ? -14.645 -4.063 -4.175 1.00 76.25 103 PHE A N 1
ATOM 770 C CA . PHE A 1 103 ? -14.312 -4.896 -3.004 1.00 76.25 103 PHE A CA 1
ATOM 771 C C . PHE A 1 103 ? -14.255 -6.407 -3.307 1.00 76.25 103 PHE A C 1
ATOM 773 O O . PHE A 1 103 ? -14.529 -7.246 -2.447 1.00 76.25 103 PHE A O 1
ATOM 780 N N . ASP A 1 104 ? -13.884 -6.772 -4.534 1.00 78.25 104 ASP A N 1
ATOM 781 C CA . ASP A 1 104 ? -13.805 -8.160 -4.965 1.00 78.25 104 ASP A CA 1
ATOM 782 C C . ASP A 1 104 ? -12.439 -8.730 -4.573 1.00 78.25 104 ASP A C 1
ATOM 784 O O . ASP A 1 104 ? -11.393 -8.303 -5.067 1.00 78.25 104 ASP A O 1
ATOM 788 N N . ALA A 1 105 ? -12.442 -9.723 -3.684 1.00 79.12 105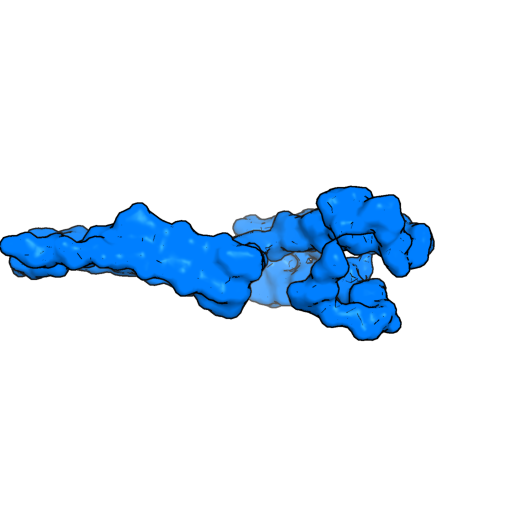 ALA A N 1
ATOM 789 C CA . ALA A 1 105 ? -11.226 -10.348 -3.179 1.00 79.12 105 ALA A CA 1
ATOM 790 C C . ALA A 1 105 ? -10.360 -10.980 -4.286 1.00 79.12 105 ALA A C 1
ATOM 792 O O . ALA A 1 105 ? -9.130 -10.945 -4.191 1.00 79.12 105 ALA A O 1
ATOM 793 N N . ILE A 1 106 ? -10.971 -11.529 -5.341 1.00 83.81 106 ILE A N 1
ATOM 794 C CA . ILE A 1 106 ? -10.265 -12.199 -6.441 1.00 83.81 106 ILE A CA 1
ATOM 795 C C . ILE A 1 106 ? -9.581 -11.154 -7.318 1.00 83.81 106 ILE A C 1
ATOM 797 O O . ILE A 1 106 ? -8.371 -11.225 -7.552 1.00 83.81 106 ILE A O 1
ATOM 801 N N . ASN A 1 107 ? -10.341 -10.152 -7.759 1.00 80.38 107 ASN A N 1
ATOM 802 C CA . ASN A 1 107 ? -9.816 -9.080 -8.602 1.00 80.38 107 ASN A CA 1
ATOM 803 C C . ASN A 1 107 ? -8.787 -8.227 -7.852 1.00 80.38 107 ASN A C 1
ATOM 805 O O . ASN A 1 107 ? -7.750 -7.865 -8.413 1.00 80.38 107 ASN A O 1
ATOM 809 N N . CYS A 1 108 ? -9.013 -7.981 -6.562 1.00 83.00 108 CYS A N 1
ATOM 810 C CA . CYS A 1 108 ? -8.062 -7.290 -5.706 1.00 83.00 108 CYS A CA 1
ATOM 811 C C . CYS A 1 108 ? -6.757 -8.081 -5.528 1.00 83.00 108 CYS A C 1
ATOM 813 O O . CYS A 1 108 ? -5.668 -7.518 -5.660 1.00 83.00 108 CYS A O 1
ATOM 815 N N . GLY A 1 109 ? -6.841 -9.397 -5.297 1.00 82.62 109 GLY A N 1
ATOM 816 C CA . GLY A 1 109 ? -5.668 -10.268 -5.210 1.00 82.62 109 GLY A CA 1
ATOM 817 C C . GLY A 1 109 ? -4.871 -10.314 -6.517 1.00 82.62 109 GLY A C 1
ATOM 818 O O . GLY A 1 109 ? -3.642 -10.223 -6.500 1.00 82.62 109 GLY A O 1
ATOM 819 N N . ALA A 1 110 ? -5.556 -10.386 -7.661 1.00 85.50 110 ALA A N 1
ATOM 820 C CA . ALA A 1 110 ? -4.923 -10.353 -8.977 1.00 85.50 110 ALA A CA 1
ATOM 821 C C . ALA A 1 110 ? -4.222 -9.010 -9.250 1.00 85.50 110 ALA A C 1
ATOM 823 O O . ALA A 1 110 ? -3.070 -8.993 -9.692 1.00 85.50 110 ALA A O 1
ATOM 824 N N . ALA A 1 111 ? -4.879 -7.891 -8.931 1.00 85.44 111 ALA A N 1
ATOM 825 C CA . ALA A 1 111 ? -4.301 -6.557 -9.058 1.00 85.44 111 ALA A CA 1
ATOM 826 C C . ALA A 1 111 ? -3.065 -6.387 -8.161 1.00 85.44 111 ALA A C 1
ATOM 828 O O . ALA A 1 111 ? -2.019 -5.950 -8.640 1.00 85.44 111 ALA A O 1
ATOM 829 N N . ALA A 1 112 ? -3.144 -6.803 -6.893 1.00 83.56 112 ALA A N 1
ATOM 830 C CA . ALA A 1 112 ? -2.018 -6.752 -5.963 1.00 83.56 112 ALA A CA 1
ATOM 831 C C . ALA A 1 112 ? -0.834 -7.611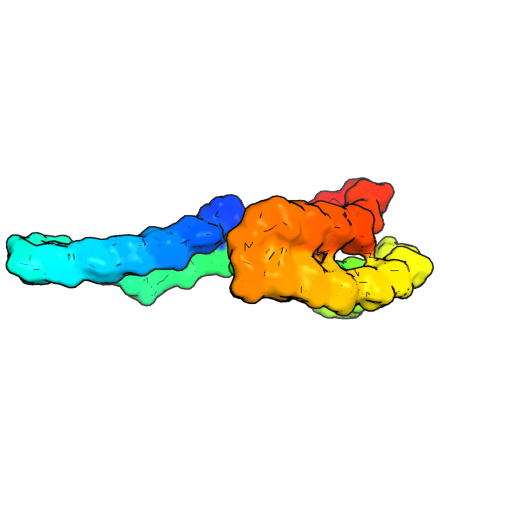 -6.438 1.00 83.56 112 ALA A C 1
ATOM 833 O O . ALA A 1 112 ? 0.307 -7.151 -6.411 1.00 83.56 112 ALA A O 1
ATOM 834 N N . ASN A 1 113 ? -1.090 -8.818 -6.951 1.00 85.00 113 ASN A N 1
ATOM 835 C CA . ASN A 1 113 ? -0.046 -9.681 -7.509 1.00 85.00 113 ASN A CA 1
ATOM 836 C C . ASN A 1 113 ? 0.624 -9.067 -8.744 1.00 85.00 113 ASN A C 1
ATOM 838 O O . ASN A 1 113 ? 1.845 -9.140 -8.886 1.00 85.00 113 ASN A O 1
ATOM 842 N N . PHE A 1 114 ? -0.149 -8.447 -9.639 1.00 86.31 114 PHE A N 1
ATOM 843 C CA . PHE A 1 114 ? 0.407 -7.740 -10.793 1.00 86.31 114 PHE A CA 1
ATOM 844 C C . PHE A 1 114 ? 1.325 -6.593 -10.351 1.00 86.31 114 PHE A C 1
ATOM 846 O O . PHE A 1 114 ? 2.463 -6.487 -10.812 1.00 86.31 114 PHE A O 1
ATOM 853 N N . CYS A 1 115 ? 0.852 -5.774 -9.413 1.00 84.62 115 CYS A N 1
ATOM 854 C CA . CYS A 1 115 ? 1.621 -4.671 -8.856 1.00 84.62 115 CYS A CA 1
ATOM 855 C C . CYS A 1 115 ? 2.909 -5.140 -8.168 1.00 84.62 115 CYS A C 1
ATOM 857 O O . CYS A 1 115 ? 3.970 -4.560 -8.389 1.00 84.62 115 CYS A O 1
ATOM 859 N N . ASP A 1 116 ? 2.845 -6.206 -7.367 1.00 83.00 116 ASP A N 1
ATOM 860 C CA . ASP A 1 116 ? 4.018 -6.748 -6.680 1.00 83.00 116 ASP A CA 1
ATOM 861 C C . ASP A 1 116 ? 5.052 -7.322 -7.663 1.00 83.00 116 ASP A C 1
ATOM 863 O O . ASP A 1 116 ? 6.257 -7.111 -7.509 1.00 83.00 116 ASP A O 1
ATOM 867 N N . ASN A 1 117 ? 4.597 -7.977 -8.733 1.00 84.38 117 ASN A N 1
ATOM 868 C CA . ASN A 1 117 ? 5.484 -8.531 -9.755 1.00 84.38 117 ASN A CA 1
ATOM 869 C C . ASN A 1 117 ? 6.227 -7.462 -10.562 1.00 84.38 117 ASN A C 1
ATOM 871 O O . ASN A 1 117 ? 7.391 -7.666 -10.912 1.00 84.38 117 ASN A O 1
ATOM 875 N N . GLU A 1 118 ? 5.583 -6.336 -10.862 1.00 83.75 118 GLU A N 1
ATOM 876 C CA . GLU A 1 118 ? 6.205 -5.262 -11.644 1.00 83.75 118 GLU A CA 1
ATOM 877 C C . GLU A 1 118 ? 7.024 -4.295 -10.777 1.00 83.75 118 GLU A C 1
ATOM 879 O O . GLU A 1 118 ? 8.042 -3.781 -11.239 1.00 83.75 118 GLU A O 1
ATOM 884 N N . LEU A 1 119 ? 6.624 -4.070 -9.520 1.00 79.06 119 LEU A N 1
ATOM 885 C CA . LEU A 1 119 ? 7.222 -3.037 -8.666 1.00 79.06 119 LEU A CA 1
ATOM 886 C C . LEU A 1 119 ? 8.122 -3.590 -7.553 1.00 79.06 119 LEU A C 1
ATOM 888 O O . LEU A 1 119 ? 9.075 -2.922 -7.173 1.00 79.06 119 LEU A O 1
ATOM 892 N N . SER A 1 120 ? 7.889 -4.806 -7.050 1.00 71.50 120 SER A N 1
ATOM 893 C CA . SER A 1 120 ? 8.694 -5.385 -5.956 1.00 71.50 120 SER A CA 1
ATOM 894 C C . SER A 1 120 ? 9.781 -6.350 -6.440 1.00 71.50 120 SER A C 1
ATOM 896 O O . SER A 1 120 ? 10.725 -6.655 -5.704 1.00 71.50 120 SER A O 1
ATOM 898 N N . ARG A 1 121 ? 9.680 -6.849 -7.679 1.00 75.50 121 ARG A N 1
ATOM 899 C CA . ARG A 1 121 ? 10.645 -7.802 -8.253 1.00 75.50 121 ARG A CA 1
ATOM 900 C C . ARG A 1 121 ? 12.036 -7.194 -8.420 1.00 75.50 121 ARG A C 1
ATOM 902 O O . ARG A 1 121 ? 13.028 -7.863 -8.145 1.00 75.50 121 ARG A O 1
ATOM 909 N N . ALA A 1 122 ? 12.100 -5.929 -8.824 1.00 70.19 122 ALA A N 1
ATOM 910 C CA . ALA A 1 122 ? 13.338 -5.170 -8.972 1.00 70.19 122 ALA A CA 1
ATOM 911 C C . ALA A 1 122 ? 14.119 -5.057 -7.656 1.00 70.19 122 ALA A C 1
ATOM 913 O O . ALA A 1 122 ? 15.329 -5.275 -7.615 1.00 70.19 122 ALA A O 1
ATOM 914 N N . MET A 1 123 ? 13.426 -4.749 -6.559 1.00 68.00 123 MET A N 1
ATOM 915 C CA . MET A 1 123 ? 14.042 -4.661 -5.238 1.00 68.00 123 MET A CA 1
ATOM 916 C C . MET A 1 123 ? 14.547 -6.021 -4.745 1.00 68.00 123 MET A C 1
ATOM 918 O O . MET A 1 123 ? 15.666 -6.104 -4.239 1.00 68.00 123 MET A O 1
ATOM 922 N N . ARG A 1 124 ? 13.755 -7.090 -4.929 1.00 65.25 124 ARG A N 1
ATOM 923 C CA . ARG A 1 124 ? 14.156 -8.461 -4.566 1.00 65.25 124 ARG A CA 1
ATOM 924 C C . ARG A 1 124 ? 15.363 -8.949 -5.368 1.00 65.25 124 ARG A C 1
ATOM 926 O O . ARG A 1 124 ? 16.246 -9.576 -4.793 1.00 65.25 124 ARG A O 1
ATOM 933 N N . ALA A 1 125 ? 15.426 -8.636 -6.663 1.00 69.38 125 ALA A N 1
ATOM 934 C CA . ALA A 1 125 ? 16.546 -9.016 -7.524 1.00 69.38 125 ALA A CA 1
ATOM 935 C C . ALA A 1 125 ? 17.877 -8.387 -7.079 1.00 69.38 125 ALA A C 1
ATOM 937 O O . ALA A 1 125 ? 18.920 -9.023 -7.186 1.00 69.38 125 ALA A O 1
ATOM 938 N N . ASN A 1 126 ? 17.836 -7.179 -6.511 1.00 67.00 126 ASN A N 1
ATOM 939 C CA . ASN A 1 126 ? 19.024 -6.500 -5.992 1.00 67.00 126 ASN A CA 1
ATOM 940 C C . ASN A 1 126 ? 19.461 -6.996 -4.600 1.00 67.00 126 ASN A C 1
ATOM 942 O O . ASN A 1 126 ? 20.399 -6.440 -4.030 1.00 67.00 126 ASN A O 1
ATOM 946 N N . GLY A 1 127 ? 18.782 -7.997 -4.020 1.00 62.81 127 GLY A N 1
ATOM 947 C CA . GLY A 1 127 ? 19.164 -8.618 -2.745 1.00 62.81 127 GLY A CA 1
ATOM 948 C C . GLY A 1 127 ? 19.146 -7.677 -1.533 1.00 62.81 127 GLY A C 1
ATOM 949 O O . GLY A 1 127 ? 19.743 -7.989 -0.505 1.00 62.81 127 GLY A O 1
ATOM 950 N N . ARG A 1 128 ? 18.493 -6.510 -1.635 1.00 63.62 128 ARG A N 1
ATOM 951 C CA . ARG A 1 128 ? 18.424 -5.516 -0.554 1.00 63.62 128 ARG A CA 1
ATOM 952 C C . ARG A 1 128 ? 17.266 -5.796 0.402 1.00 63.62 128 ARG A C 1
ATOM 954 O O . ARG A 1 128 ? 16.178 -6.201 -0.003 1.00 63.62 128 ARG A O 1
ATOM 961 N N . ASN A 1 129 ? 17.490 -5.498 1.681 1.00 60.38 129 ASN A N 1
ATOM 962 C CA . ASN A 1 129 ? 16.477 -5.625 2.725 1.00 60.38 129 ASN A CA 1
ATOM 963 C C . ASN A 1 129 ? 15.345 -4.611 2.516 1.00 60.38 129 ASN A C 1
ATOM 965 O O . ASN A 1 129 ? 15.545 -3.409 2.673 1.00 60.38 129 ASN A O 1
ATOM 969 N N . VAL A 1 130 ? 14.132 -5.109 2.264 1.00 60.19 130 VAL A N 1
ATOM 970 C CA . VAL A 1 130 ? 12.916 -4.300 2.037 1.00 60.19 130 VAL A CA 1
ATOM 971 C C . VAL A 1 130 ? 12.546 -3.376 3.208 1.00 60.19 130 VAL A C 1
ATOM 973 O O . VAL A 1 130 ? 11.804 -2.414 3.023 1.00 60.19 130 VAL A O 1
ATOM 976 N N . CYS A 1 131 ? 13.068 -3.655 4.407 1.00 55.38 131 CYS A N 1
ATOM 977 C CA . CYS A 1 131 ? 12.798 -2.901 5.634 1.00 55.38 131 CYS A CA 1
ATOM 978 C C . CYS A 1 131 ? 13.891 -1.883 5.998 1.00 55.38 131 CYS A C 1
ATOM 980 O O . CYS A 1 131 ? 13.689 -1.096 6.923 1.00 55.38 131 CYS A O 1
ATOM 982 N N . LYS A 1 132 ? 15.047 -1.891 5.317 1.00 46.19 132 LYS A N 1
ATOM 983 C CA . LYS A 1 132 ? 16.199 -1.047 5.662 1.00 46.19 132 LYS A CA 1
ATOM 984 C C . LYS A 1 132 ? 16.644 -0.251 4.437 1.00 46.19 132 LYS A C 1
ATOM 986 O O . LYS A 1 132 ? 17.402 -0.750 3.610 1.00 46.19 132 LYS A O 1
ATOM 991 N N . PHE A 1 133 ? 16.164 0.986 4.340 1.00 48.50 133 PHE A N 1
ATOM 992 C CA . PHE A 1 133 ? 16.765 1.985 3.457 1.00 48.50 133 PHE A CA 1
ATOM 993 C C . PHE A 1 133 ? 17.974 2.622 4.174 1.00 48.50 133 PHE A C 1
ATOM 995 O O . PHE A 1 133 ? 17.887 2.773 5.397 1.00 48.50 133 PHE A O 1
ATOM 1002 N N . PRO A 1 134 ? 19.095 2.889 3.470 1.00 44.94 134 PRO A N 1
ATOM 1003 C CA . PRO A 1 134 ? 20.248 3.604 4.025 1.00 44.94 134 PRO A CA 1
ATOM 1004 C C . PRO A 1 134 ? 19.880 5.001 4.522 1.00 44.94 134 PRO A C 1
ATOM 1006 O O . PRO A 1 134 ? 18.981 5.614 3.904 1.00 44.94 134 PRO A O 1
#

Radius of gyration: 19.94 Å; chains: 1; bounding box: 48×24×55 Å

Organism: NCBI:txid1745969

Sequence (134 aa):
MSVTNYKSAAFPDGRRYLPVFGSAIYDQNQLATAQGRPTLILQSAIIGRGITDISTLYPGRYDIECGTAALAVPFQAISTCVRMKAALPRCQKSLNAGCIEQFDAINCGAAANFCDNELSRAMRANGRNVCKFP

Foldseek 3Di:
DDAAEDEAEDDAVCQVCQVVVVVVLVVVQVVCVVVVHHHHHHPYYHYPDYPPDPLVVLVVLLCQQPNPPQPVDRPFDPVLSVQSVVCNVVLNVQCCVCCPVPVPPVSNVVSSVSSCVSRVVRVVVVVDDPVDDD

InterPro domains:
  IPR029058 Alpha/Beta hydrolase fold [G3DSA:3.40.50.1820] (16-131)
  IPR029058 Alpha/Beta hydrolase fold [SSF53474] (17-127)

Secondary structure (DSSP, 8-state):
---EEEEEEE-GGGTTHHHHHHHHHHHHHHHHHHTTPPPEEEEEEEE-SS-S-HHHHHHHHHHHHTSSSS-SS--S-HHHHHHHHHHHHHHHHHHIIIIIIS--HHHHHHHHHHHHHHHTHHHHHTT--TT---

pLDDT: mean 71.86, std 11.93, range [38.22, 87.12]